Protein AF-Q42468-F1 (afdb_monomer)

Foldseek 3Di:
DVVVVVVVVVVVVVVVVPDPPPPPQPFAAPVVVHHDDPPLFWQALRRGGHNDCNRLPPNTRDSSVRPVPPDDDDDDDDDPPPPDDDDDDDDD

Nearest PDB structures (foldseek):
  1ulm-assembly1_A  TM=1.006E+00  e=4.037E-05  Phytolacca americana
  4mpi-assembly1_A  TM=1.002E+00  e=6.102E-05  Hevea brasiliensis subsp. brasiliensis
  1ulk-assembly1_B  TM=1.003E+00  e=2.107E-04  Phytolacca americana
  2cwg-assembly1_A  TM=8.950E-01  e=1.714E-04  Triticum aestivum
  9wga-assembly1_A-2  TM=9.902E-01  e=5.156E-04  Triticum aestivum

InterPro domains:
  IPR001002 Chitin-binding, type 1 [PF00187] (27-64)
  IPR001002 Chitin-binding, type 1 [PR00451] (35-43)
  IPR001002 Chitin-binding, type 1 [PR00451] (43-50)
  IPR001002 Chitin-binding, type 1 [PR00451] (50-57)
  IPR001002 Chitin-binding, type 1 [PS50941] (25-66)
  IPR001002 Chitin-binding, type 1 [SM00270] (27-64)
  IPR018371 Chitin-binding, type 1, conserved site [PS00026] (37-56)
  IPR036861 Endochitinase-like superfamily [G3DSA:3.30.60.10] (25-67)
  IPR036861 Endochitinase-like superfamily [SSF57016] (27-68)

Sequence (92 aa):
MKFCTMFLVVLALASLLLTPSTIMAQQCGSQARGRLCGNGLCCSQWGYCGSTAAYCGAGCQSQCKSTAASATDTTTTANQSTAKSDPAGGAN

Solvent-accessible surface area (backbone atoms only — not comparable to full-atom values): 5850 Å² total; per-residue (Å²): 114,70,67,57,56,49,54,54,50,52,55,55,52,55,57,66,75,66,59,78,81,75,74,78,68,60,54,6,25,79,84,37,82,60,33,74,40,70,83,50,23,4,12,13,67,87,15,40,58,34,84,49,64,85,12,32,36,88,62,34,65,41,48,43,76,50,66,88,80,76,76,86,82,84,86,91,78,90,80,78,73,87,72,81,80,78,81,90,88,83,93,131

Structure (mmCIF, N/CA/C/O backbone):
data_AF-Q42468-F1
#
_entry.id   AF-Q42468-F1
#
loop_
_atom_site.group_PDB
_atom_site.id
_atom_site.type_symbol
_atom_site.label_atom_id
_atom_site.label_alt_id
_atom_site.label_comp_id
_atom_site.label_asym_id
_atom_site.label_entity_id
_atom_site.label_seq_id
_atom_site.pdbx_PDB_ins_code
_atom_site.Cartn_x
_atom_site.Cartn_y
_atom_site.Cartn_z
_atom_site.occupancy
_atom_site.B_iso_or_equiv
_atom_site.auth_seq_id
_atom_site.auth_comp_id
_atom_site.auth_asym_id
_atom_site.auth_atom_id
_atom_site.pdbx_PDB_model_num
ATOM 1 N N . MET A 1 1 ? 35.747 27.854 -26.241 1.00 59.91 1 MET A N 1
ATOM 2 C CA . MET A 1 1 ? 36.069 27.056 -25.032 1.00 59.91 1 MET A CA 1
ATOM 3 C C . MET A 1 1 ? 35.070 27.287 -23.889 1.00 59.91 1 MET A C 1
ATOM 5 O O . MET A 1 1 ? 34.477 26.318 -23.446 1.00 59.91 1 MET A O 1
ATOM 9 N N . LYS A 1 2 ? 34.791 28.537 -23.477 1.00 62.34 2 LYS A N 1
ATOM 10 C CA . LYS A 1 2 ? 33.867 28.881 -22.364 1.00 62.34 2 LYS A CA 1
ATOM 11 C C . LYS A 1 2 ? 32.367 28.612 -22.608 1.00 62.34 2 LYS A C 1
ATOM 13 O O . LYS A 1 2 ? 31.630 28.289 -21.682 1.00 62.34 2 LYS A O 1
ATOM 18 N N . PHE A 1 3 ? 31.915 28.700 -23.860 1.00 64.38 3 PHE A N 1
ATOM 19 C CA . PHE A 1 3 ? 30.524 28.393 -24.227 1.00 64.38 3 PHE A CA 1
ATOM 20 C C . PHE A 1 3 ? 30.228 26.887 -24.225 1.00 64.38 3 PHE A C 1
ATOM 22 O O . PHE A 1 3 ? 29.128 26.476 -23.876 1.00 64.38 3 PHE A O 1
ATOM 29 N N . CYS A 1 4 ? 31.237 26.064 -24.529 1.00 70.25 4 CYS A N 1
ATOM 30 C CA . CYS A 1 4 ? 31.133 24.608 -24.449 1.00 70.25 4 CYS A CA 1
ATOM 31 C C . CYS A 1 4 ? 31.007 24.160 -22.986 1.00 70.25 4 CYS A C 1
ATOM 33 O O . CYS A 1 4 ? 30.121 23.386 -22.646 1.00 70.25 4 CYS A O 1
ATOM 35 N N . THR A 1 5 ? 31.810 24.743 -22.087 1.00 72.88 5 THR A N 1
ATOM 36 C CA . THR A 1 5 ? 31.698 24.481 -20.645 1.00 72.88 5 THR A CA 1
ATOM 37 C C . THR A 1 5 ? 30.358 24.938 -20.065 1.00 72.88 5 THR A C 1
ATOM 39 O O . THR A 1 5 ? 29.818 24.250 -19.212 1.00 72.88 5 THR A O 1
ATOM 42 N N . MET A 1 6 ? 29.773 26.040 -20.551 1.00 76.31 6 MET A N 1
ATOM 43 C CA . MET A 1 6 ? 28.426 26.464 -20.135 1.00 76.31 6 MET A CA 1
ATOM 44 C C . MET A 1 6 ? 27.339 25.474 -20.580 1.00 76.31 6 MET A C 1
ATOM 46 O O . MET A 1 6 ? 26.512 25.085 -19.762 1.00 76.31 6 MET A O 1
ATOM 50 N N . PHE A 1 7 ? 27.366 25.008 -21.833 1.00 78.12 7 PHE A N 1
ATOM 51 C CA . PHE A 1 7 ? 26.411 24.004 -22.324 1.00 78.12 7 PHE A CA 1
ATOM 52 C C . PHE A 1 7 ? 26.515 22.676 -21.563 1.00 78.12 7 PHE A C 1
ATOM 54 O O . PHE A 1 7 ? 25.495 22.094 -21.201 1.00 78.12 7 PHE A O 1
ATOM 61 N N . LEU A 1 8 ? 27.734 22.225 -21.256 1.00 79.38 8 LEU A N 1
ATOM 62 C CA . LEU A 1 8 ? 27.957 21.009 -20.469 1.00 79.38 8 LEU A CA 1
ATOM 63 C C . LEU A 1 8 ? 27.438 21.142 -19.027 1.00 79.38 8 LEU A C 1
ATOM 65 O O . LEU A 1 8 ? 26.858 20.197 -18.497 1.00 79.38 8 LEU A O 1
ATOM 69 N N . VAL A 1 9 ? 27.581 22.319 -18.410 1.00 82.50 9 VAL A N 1
ATOM 70 C CA . VAL A 1 9 ? 27.071 22.592 -17.054 1.00 82.50 9 VAL A CA 1
ATOM 71 C C . VAL A 1 9 ? 25.539 22.646 -17.025 1.00 82.50 9 VAL A C 1
ATOM 73 O O . VAL A 1 9 ? 24.930 22.097 -16.108 1.00 82.50 9 VAL A O 1
ATOM 76 N N . VAL A 1 10 ? 24.899 23.236 -18.040 1.00 81.88 10 VAL A N 1
ATOM 77 C CA . VAL A 1 10 ? 23.428 23.293 -18.145 1.00 81.88 10 VAL A CA 1
ATOM 78 C C . VAL A 1 10 ? 22.825 21.897 -18.347 1.00 81.88 10 VAL A C 1
ATOM 80 O O . VAL A 1 10 ? 21.836 21.564 -17.696 1.00 81.88 10 VAL A O 1
ATOM 83 N N . LEU A 1 11 ? 23.443 21.049 -19.178 1.00 79.00 11 LEU A N 1
ATOM 84 C CA . LEU A 1 11 ? 23.006 19.661 -19.388 1.00 79.00 11 LEU A CA 1
ATOM 85 C C . LEU A 1 11 ? 23.165 18.798 -18.122 1.00 79.00 11 LEU A C 1
ATOM 87 O O . LEU A 1 11 ? 22.291 17.9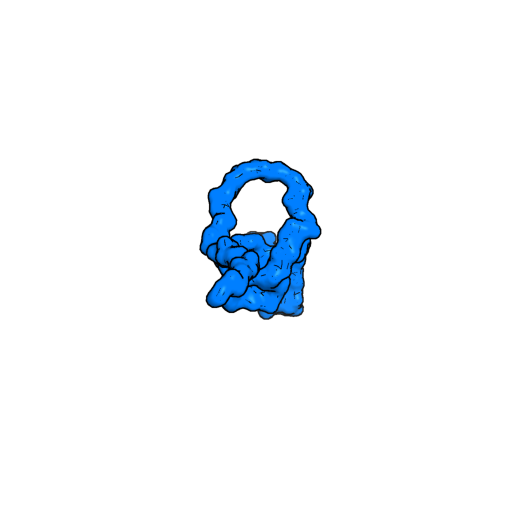86 -17.807 1.00 79.00 11 LEU A O 1
ATOM 91 N N . ALA A 1 12 ? 24.245 19.001 -17.362 1.00 76.25 12 ALA A N 1
ATOM 92 C CA . ALA A 1 12 ? 24.475 18.303 -16.098 1.00 76.25 12 ALA A CA 1
ATOM 93 C C . ALA A 1 12 ? 23.468 18.713 -15.007 1.00 76.25 12 ALA A C 1
ATOM 95 O O . ALA A 1 12 ? 22.938 17.854 -14.305 1.00 76.25 12 ALA A O 1
ATOM 96 N N . LEU A 1 13 ? 23.149 20.009 -14.896 1.00 74.75 13 LEU A N 1
ATOM 97 C CA . LEU A 1 13 ? 22.156 20.512 -13.941 1.00 74.75 13 LEU A CA 1
ATOM 98 C C . LEU A 1 13 ? 20.741 20.038 -14.289 1.00 74.75 13 LEU A C 1
ATOM 100 O O . LEU A 1 13 ? 20.037 19.552 -13.409 1.00 74.75 13 LEU A O 1
ATOM 104 N N . ALA A 1 14 ? 20.342 20.090 -15.564 1.00 72.19 14 ALA A N 1
ATOM 105 C CA . ALA A 1 14 ? 19.033 19.602 -16.005 1.00 72.19 14 ALA A CA 1
ATOM 106 C C . ALA A 1 14 ? 18.8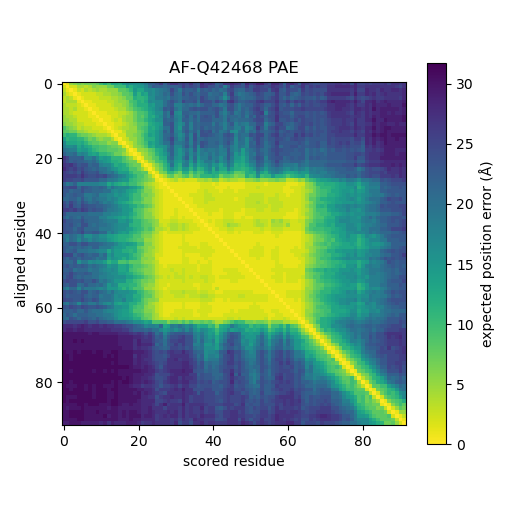19 18.112 -15.674 1.00 72.19 14 ALA A C 1
ATOM 108 O O . ALA A 1 14 ? 17.721 17.714 -15.295 1.00 72.19 14 ALA A O 1
ATOM 109 N N . SER A 1 15 ? 19.881 17.304 -15.730 1.00 70.62 15 SER A N 1
ATOM 110 C CA . SER A 1 15 ? 19.837 15.877 -15.385 1.00 70.62 15 SER A CA 1
ATOM 111 C C . SER A 1 15 ? 19.586 15.620 -13.890 1.00 70.62 15 SER A C 1
ATOM 113 O O . SER A 1 15 ? 19.003 14.599 -13.533 1.00 70.62 15 SER A O 1
ATOM 115 N N . LEU A 1 16 ? 19.982 16.547 -13.008 1.00 63.97 16 LEU A N 1
ATOM 116 C CA . LEU A 1 16 ? 19.790 16.425 -11.558 1.00 63.97 16 LEU A CA 1
ATOM 117 C C . LEU A 1 16 ? 18.343 16.737 -11.132 1.00 63.97 16 LEU A C 1
ATOM 119 O O . LEU A 1 16 ? 17.823 16.116 -10.206 1.00 63.97 16 LEU A O 1
ATOM 123 N N . LEU A 1 17 ? 17.673 17.649 -11.848 1.00 63.19 17 LEU A N 1
ATOM 124 C CA . LEU A 1 17 ? 16.279 18.047 -11.605 1.00 63.19 17 LEU A CA 1
ATOM 125 C C . LEU A 1 17 ? 15.235 17.032 -12.111 1.00 63.19 17 LEU A C 1
ATOM 127 O O . LEU A 1 17 ? 14.073 17.130 -11.728 1.00 63.19 17 LEU A O 1
ATOM 131 N N . LEU A 1 18 ? 15.624 16.061 -12.949 1.00 61.00 18 LEU A N 1
ATOM 132 C CA . LEU A 1 18 ? 14.723 15.026 -13.482 1.00 61.00 18 LEU A CA 1
ATOM 133 C C . LEU A 1 18 ? 14.681 13.739 -12.643 1.00 61.00 18 LEU A C 1
ATOM 135 O O . LEU A 1 18 ? 14.021 12.776 -13.037 1.00 61.00 18 LEU A O 1
ATOM 139 N N . THR A 1 19 ? 15.365 13.686 -11.498 1.00 58.81 19 THR A N 1
ATOM 140 C CA . THR A 1 19 ? 15.290 12.501 -10.636 1.00 58.81 19 THR A CA 1
ATOM 141 C C . THR A 1 19 ? 13.924 12.463 -9.938 1.00 58.81 19 THR A C 1
ATOM 143 O O . THR A 1 19 ? 13.581 13.397 -9.213 1.00 58.81 19 THR A O 1
ATOM 146 N N . PRO A 1 20 ? 13.093 11.426 -10.162 1.00 59.56 20 PRO A N 1
ATOM 147 C CA . PRO A 1 20 ? 11.818 11.324 -9.478 1.00 59.56 20 PRO A CA 1
ATOM 148 C C . PRO A 1 20 ? 12.094 11.110 -7.992 1.00 59.56 20 PRO A C 1
ATOM 150 O O . PRO A 1 20 ? 12.635 10.078 -7.593 1.00 59.56 20 PRO A O 1
ATOM 153 N N . SER A 1 21 ? 11.721 12.089 -7.171 1.00 59.47 21 SER A N 1
ATOM 154 C CA . SER A 1 21 ? 11.676 11.970 -5.718 1.00 59.47 21 SER A CA 1
ATOM 155 C C . SER A 1 21 ? 10.692 10.857 -5.364 1.00 59.47 21 SER A C 1
ATOM 157 O O . SER A 1 21 ? 9.490 11.092 -5.238 1.00 59.47 21 SER A O 1
ATOM 159 N N . THR A 1 22 ? 11.167 9.618 -5.256 1.00 55.53 22 THR A N 1
ATOM 160 C CA . THR A 1 22 ? 10.335 8.505 -4.805 1.00 55.53 22 THR A CA 1
ATOM 161 C C . THR A 1 22 ? 10.030 8.737 -3.333 1.00 55.53 22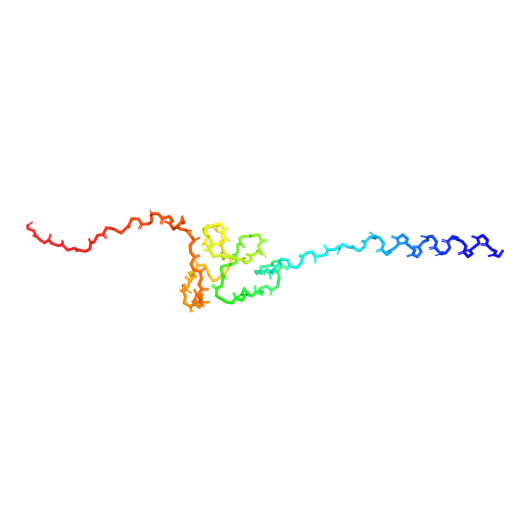 THR A C 1
ATOM 163 O O . THR A 1 22 ? 10.829 8.395 -2.460 1.00 55.53 22 THR A O 1
ATOM 166 N N . ILE A 1 23 ? 8.888 9.364 -3.054 1.00 59.19 23 ILE A N 1
ATOM 167 C CA . ILE A 1 23 ? 8.311 9.413 -1.714 1.00 59.19 23 ILE A CA 1
ATOM 168 C C . ILE A 1 23 ? 8.197 7.954 -1.264 1.00 59.19 23 ILE A C 1
ATOM 170 O O . ILE A 1 23 ? 7.462 7.175 -1.869 1.00 59.19 23 ILE A O 1
ATOM 174 N N . MET A 1 24 ? 8.983 7.571 -0.253 1.00 54.28 24 MET A N 1
ATOM 175 C CA . MET A 1 24 ? 9.090 6.211 0.291 1.00 54.28 24 MET A CA 1
ATOM 176 C C . MET A 1 24 ? 7.824 5.785 1.054 1.00 54.28 24 MET A C 1
ATOM 178 O O . MET A 1 24 ? 7.888 5.295 2.180 1.00 54.28 24 MET A O 1
ATOM 182 N N . ALA A 1 25 ? 6.648 5.939 0.451 1.00 61.19 25 ALA A N 1
ATOM 183 C CA . ALA A 1 25 ? 5.511 5.146 0.870 1.00 61.19 25 ALA A CA 1
ATOM 184 C C . ALA A 1 25 ? 5.924 3.679 0.693 1.00 61.19 25 ALA A C 1
ATOM 186 O O . ALA A 1 25 ? 6.408 3.292 -0.370 1.00 61.19 25 ALA A O 1
ATOM 187 N N . GLN A 1 26 ? 5.860 2.903 1.774 1.00 69.81 26 GLN A N 1
ATOM 188 C CA . GLN A 1 26 ? 6.397 1.547 1.826 1.00 69.81 26 GLN A CA 1
ATOM 189 C C . GLN A 1 26 ? 5.673 0.699 0.781 1.00 69.81 26 GLN A C 1
ATOM 191 O O . GLN A 1 26 ? 4.524 0.308 0.985 1.00 69.81 26 GLN A O 1
ATOM 196 N N . GLN A 1 27 ? 6.314 0.503 -0.373 1.00 89.75 27 GLN A N 1
ATOM 197 C CA . GLN A 1 27 ? 5.701 -0.228 -1.468 1.00 89.75 27 GLN A CA 1
ATOM 198 C C . GLN A 1 27 ? 5.681 -1.719 -1.129 1.00 89.75 27 GLN A C 1
ATOM 200 O O . GLN A 1 27 ? 6.648 -2.261 -0.584 1.00 89.75 27 GLN A O 1
ATOM 205 N N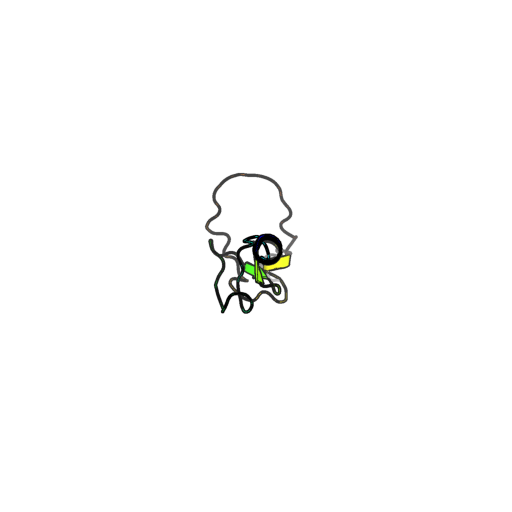 . CYS A 1 28 ? 4.586 -2.383 -1.470 1.00 95.00 28 CYS A N 1
ATOM 206 C CA . CYS A 1 28 ? 4.365 -3.803 -1.225 1.00 95.00 28 CYS A CA 1
ATOM 207 C C . CYS A 1 28 ? 3.739 -4.484 -2.447 1.00 95.00 28 CYS A C 1
ATOM 209 O O . CYS A 1 28 ? 3.371 -3.831 -3.423 1.00 95.00 28 CYS A O 1
ATOM 211 N N . GLY A 1 29 ? 3.620 -5.809 -2.397 1.00 95.12 29 GLY A N 1
ATOM 212 C CA . GLY A 1 29 ? 2.930 -6.577 -3.428 1.00 95.12 29 GLY A CA 1
ATOM 213 C C . GLY A 1 29 ? 3.663 -6.560 -4.769 1.00 95.12 29 GLY A C 1
ATOM 214 O O . GLY A 1 29 ? 4.886 -6.420 -4.831 1.00 95.12 29 GLY A O 1
ATOM 215 N N . SER A 1 30 ? 2.921 -6.734 -5.858 1.00 94.62 30 SER A N 1
ATOM 216 C CA . SER A 1 30 ? 3.453 -6.806 -7.226 1.00 94.62 30 SER A CA 1
ATOM 217 C C . SER A 1 30 ? 4.280 -5.575 -7.619 1.00 94.62 30 SER A C 1
ATOM 219 O O . SER A 1 30 ? 5.310 -5.718 -8.278 1.00 94.62 30 SER A O 1
ATOM 221 N N . GLN A 1 31 ? 3.909 -4.390 -7.126 1.00 91.62 31 GLN A N 1
ATOM 222 C CA . GLN A 1 31 ? 4.628 -3.132 -7.361 1.00 91.62 31 GLN A CA 1
ATOM 223 C C . GLN A 1 31 ? 6.016 -3.120 -6.704 1.00 91.62 31 GLN A C 1
ATOM 225 O O . GLN A 1 31 ? 6.912 -2.414 -7.158 1.00 91.62 31 GLN A O 1
ATOM 230 N N . ALA A 1 32 ? 6.218 -3.946 -5.674 1.00 92.56 32 ALA A N 1
ATOM 231 C CA . ALA A 1 32 ? 7.461 -4.053 -4.920 1.00 92.56 32 ALA A CA 1
ATOM 232 C C . ALA A 1 32 ? 8.068 -5.462 -4.964 1.00 92.56 32 ALA A C 1
ATOM 234 O O . ALA A 1 32 ? 8.668 -5.909 -3.984 1.00 92.56 32 ALA A O 1
ATOM 235 N N . ARG A 1 33 ? 7.921 -6.178 -6.090 1.00 93.31 33 ARG A N 1
ATOM 236 C CA . ARG A 1 33 ? 8.486 -7.530 -6.288 1.00 93.31 33 ARG A CA 1
ATOM 237 C C . ARG A 1 33 ? 8.037 -8.543 -5.222 1.00 93.31 33 ARG A C 1
ATOM 239 O O . ARG A 1 33 ? 8.819 -9.377 -4.778 1.00 93.31 33 ARG A O 1
ATOM 246 N N . GLY A 1 34 ? 6.785 -8.445 -4.786 1.00 92.50 34 GLY A N 1
ATOM 247 C CA . GLY A 1 34 ? 6.205 -9.314 -3.762 1.00 92.50 34 GLY A CA 1
ATOM 248 C C . GLY A 1 34 ? 6.615 -8.967 -2.329 1.00 92.50 34 GLY A C 1
ATOM 249 O O . GLY A 1 34 ? 6.379 -9.767 -1.427 1.00 92.50 34 GLY A O 1
ATOM 250 N N . ARG A 1 35 ? 7.224 -7.796 -2.089 1.00 93.56 35 ARG A N 1
ATOM 251 C CA . ARG A 1 35 ? 7.572 -7.341 -0.736 1.00 93.56 35 ARG A CA 1
ATOM 252 C C . ARG A 1 35 ? 6.325 -7.283 0.152 1.00 93.56 35 ARG A C 1
ATOM 254 O O . ARG A 1 35 ? 5.301 -6.723 -0.238 1.00 93.56 35 ARG A O 1
ATOM 261 N N . LEU A 1 36 ? 6.443 -7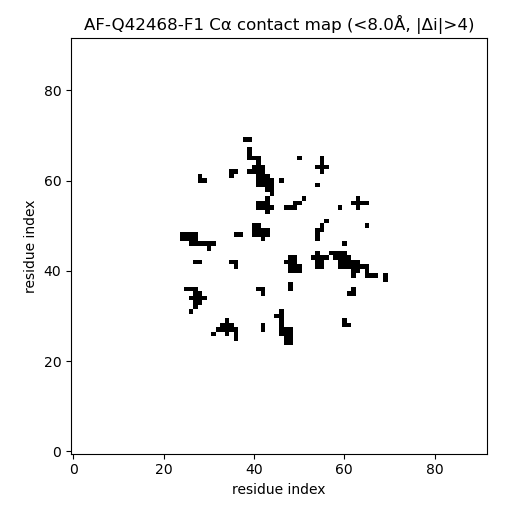.827 1.360 1.00 93.00 36 LEU A N 1
ATOM 262 C CA . LEU A 1 36 ? 5.422 -7.723 2.401 1.00 93.00 36 LEU A CA 1
ATOM 263 C C . LEU A 1 36 ? 5.557 -6.405 3.167 1.00 93.00 36 LEU A C 1
AT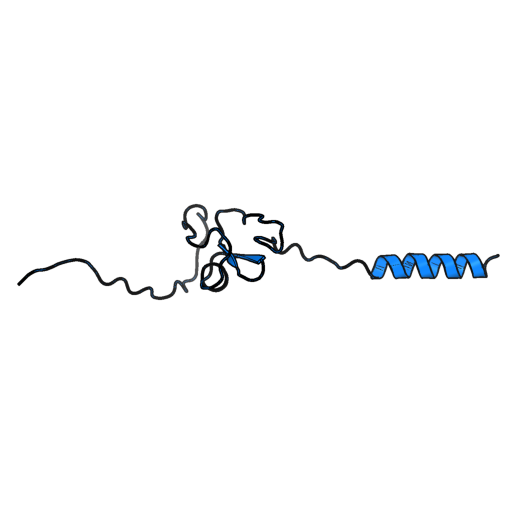OM 265 O O . LEU A 1 36 ? 6.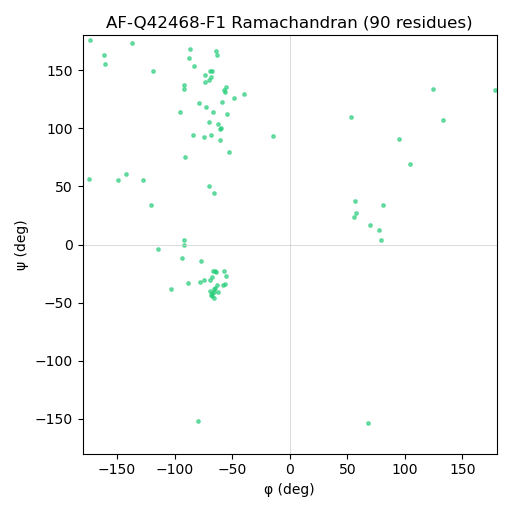648 -5.841 3.279 1.00 93.00 36 LEU A O 1
ATOM 269 N N . CYS A 1 37 ? 4.449 -5.940 3.731 1.00 92.44 37 CYS A N 1
ATOM 270 C CA . CYS A 1 37 ? 4.466 -4.796 4.630 1.00 92.44 37 CYS A CA 1
ATOM 271 C C . CYS A 1 37 ? 5.051 -5.165 5.994 1.00 92.44 37 CYS A C 1
ATOM 273 O O . CYS A 1 37 ? 4.819 -6.264 6.501 1.00 92.44 37 CYS A O 1
ATOM 275 N N . GLY A 1 38 ? 5.753 -4.219 6.619 1.00 87.69 38 GLY A N 1
ATOM 276 C CA . GLY A 1 38 ? 6.169 -4.350 8.014 1.00 87.69 38 GLY A CA 1
ATOM 277 C C . GLY A 1 38 ? 4.973 -4.412 8.970 1.00 87.69 38 GLY A C 1
ATOM 278 O O . GLY A 1 38 ? 3.853 -4.046 8.608 1.00 87.69 38 GLY A O 1
ATOM 279 N N . ASN A 1 39 ? 5.219 -4.868 10.200 1.00 86.31 39 ASN A N 1
ATOM 280 C CA . ASN A 1 39 ? 4.240 -4.898 11.298 1.00 86.31 39 ASN A CA 1
ATOM 281 C C . ASN A 1 39 ? 2.928 -5.647 10.987 1.00 86.31 39 ASN A C 1
ATOM 283 O O . ASN A 1 39 ? 1.899 -5.357 11.591 1.00 86.31 39 ASN A O 1
ATOM 287 N N . GLY A 1 40 ? 2.925 -6.585 10.032 1.00 88.25 40 GLY A N 1
ATOM 288 C CA . GLY A 1 40 ? 1.713 -7.335 9.679 1.00 88.25 40 GLY A CA 1
ATOM 289 C C . GLY A 1 40 ? 0.630 -6.507 8.971 1.00 88.25 40 GLY A C 1
ATOM 290 O O . GLY A 1 40 ? -0.533 -6.917 8.939 1.00 88.25 40 GLY A O 1
ATOM 291 N N . LEU A 1 41 ? 0.978 -5.332 8.430 1.00 92.56 41 LEU A N 1
ATOM 292 C CA . LEU A 1 41 ? 0.024 -4.454 7.745 1.00 92.56 41 LEU A CA 1
ATOM 293 C C . LEU A 1 41 ? -0.446 -5.055 6.413 1.00 92.56 41 LEU A C 1
ATOM 295 O O . LEU A 1 41 ? 0.310 -5.739 5.720 1.00 92.56 41 LEU A O 1
ATOM 299 N N . CYS A 1 42 ? -1.677 -4.755 6.013 1.00 95.12 42 CYS A N 1
ATOM 300 C CA . CYS A 1 42 ? -2.209 -5.168 4.721 1.00 95.12 42 CYS A CA 1
ATOM 301 C C . CYS A 1 42 ? -1.516 -4.436 3.575 1.00 95.12 42 CYS A C 1
ATOM 303 O O . CYS A 1 42 ? -1.228 -3.241 3.666 1.00 95.12 42 CYS A O 1
ATOM 305 N N . CYS A 1 43 ? -1.318 -5.147 2.468 1.00 96.06 43 CYS A N 1
ATOM 306 C CA . CYS A 1 43 ? -0.905 -4.556 1.206 1.00 96.06 43 CYS A CA 1
ATOM 307 C C . CYS A 1 43 ? -2.126 -4.286 0.326 1.00 96.06 43 CYS A C 1
ATOM 309 O O . CYS A 1 43 ? -2.768 -5.232 -0.129 1.00 96.06 43 CYS A O 1
ATOM 311 N N . SER A 1 44 ? -2.428 -3.015 0.060 1.00 95.19 44 SER A N 1
ATOM 312 C CA . SER A 1 44 ? -3.542 -2.619 -0.808 1.00 95.19 44 SER A CA 1
ATOM 313 C 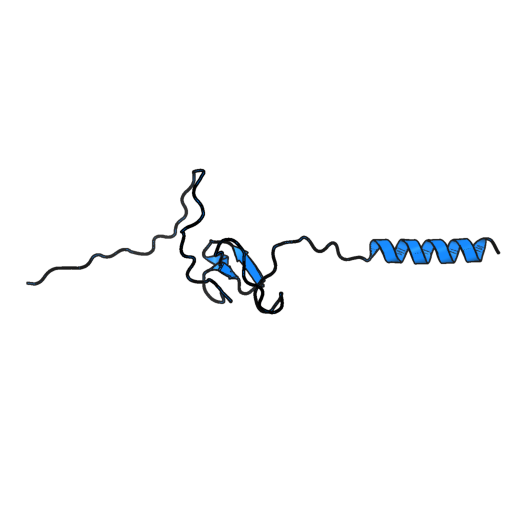C . SER A 1 44 ? -3.338 -3.080 -2.253 1.00 95.19 44 SER A C 1
ATOM 315 O O . SER A 1 44 ? -2.222 -3.398 -2.669 1.00 95.19 44 SER A O 1
ATOM 317 N N . GLN A 1 45 ? -4.395 -3.027 -3.068 1.00 95.69 45 GLN A N 1
ATOM 318 C CA . GLN A 1 45 ? -4.307 -3.299 -4.512 1.00 95.69 45 GLN A CA 1
ATOM 319 C C . GLN A 1 45 ? -3.303 -2.396 -5.251 1.00 95.69 45 GLN A C 1
ATOM 321 O O . GLN A 1 45 ? -2.799 -2.754 -6.312 1.00 95.69 45 GLN A O 1
ATOM 326 N N . TRP A 1 46 ? -3.006 -1.226 -4.680 1.00 94.31 46 TRP A N 1
ATOM 327 C CA . TRP A 1 46 ? -2.118 -0.215 -5.254 1.00 94.31 46 TRP A CA 1
ATOM 328 C C . TRP A 1 46 ? -0.662 -0.365 -4.801 1.00 94.31 46 TRP A C 1
ATOM 330 O O . TRP A 1 46 ? 0.187 0.419 -5.216 1.00 94.31 46 TRP A O 1
ATOM 340 N N . GLY A 1 47 ? -0.372 -1.356 -3.955 1.00 94.75 47 GLY A N 1
ATOM 341 C CA . GLY A 1 47 ? 0.978 -1.622 -3.473 1.00 94.75 47 GLY A CA 1
ATOM 342 C C . GLY A 1 47 ? 1.399 -0.715 -2.326 1.00 94.75 47 GLY A C 1
ATOM 343 O O . GLY A 1 47 ? 2.574 -0.379 -2.233 1.00 94.75 47 GLY A O 1
ATOM 344 N N . TYR A 1 48 ? 0.465 -0.325 -1.455 1.00 93.25 48 TYR A N 1
ATOM 345 C CA . TYR A 1 48 ? 0.760 0.453 -0.249 1.00 93.25 48 TYR A CA 1
ATOM 346 C C . TYR A 1 48 ? 0.379 -0.300 1.020 1.00 93.25 48 TYR A C 1
ATOM 348 O O . TYR A 1 48 ? -0.582 -1.068 1.027 1.00 93.25 48 TYR A O 1
ATOM 356 N N . CYS A 1 49 ? 1.113 -0.036 2.097 1.00 93.94 49 CYS A N 1
ATOM 357 C CA . CYS A 1 49 ? 0.903 -0.654 3.400 1.00 93.94 49 CYS A CA 1
ATOM 358 C C . CYS A 1 49 ? -0.043 0.153 4.293 1.00 93.94 49 CYS A C 1
ATOM 360 O O . CYS A 1 49 ? 0.135 1.359 4.452 1.00 93.94 49 CYS A O 1
ATOM 362 N N . GLY A 1 50 ? -1.000 -0.520 4.932 1.00 91.25 50 GLY A N 1
ATOM 363 C CA . GLY A 1 50 ? -1.900 0.092 5.910 1.00 91.25 50 GLY A CA 1
ATOM 364 C C . GLY A 1 50 ? -2.805 -0.923 6.606 1.00 91.25 50 GLY A C 1
ATOM 365 O O . GLY A 1 50 ? -2.780 -2.108 6.293 1.00 91.25 50 GLY A O 1
ATOM 366 N N . SER A 1 51 ? -3.596 -0.463 7.575 1.00 90.62 51 SER A N 1
ATOM 367 C CA . SER A 1 51 ? -4.458 -1.312 8.419 1.00 90.62 51 SER A CA 1
ATOM 368 C C . SER A 1 51 ? -5.959 -1.075 8.225 1.00 90.62 51 SER A C 1
ATOM 370 O O . SER A 1 51 ? -6.773 -1.758 8.840 1.00 90.62 51 SER A O 1
ATOM 372 N N . THR A 1 52 ? -6.357 -0.104 7.396 1.00 89.06 52 THR A N 1
ATOM 373 C CA . THR A 1 52 ? -7.778 0.203 7.167 1.00 89.06 52 THR A CA 1
ATOM 374 C C . THR A 1 52 ? -8.372 -0.667 6.059 1.00 89.06 52 THR A C 1
ATOM 376 O O . THR A 1 52 ? -7.653 -1.306 5.287 1.00 89.06 52 THR A O 1
ATOM 379 N N . ALA A 1 53 ? -9.700 -0.651 5.919 1.00 87.56 53 ALA A N 1
ATOM 380 C CA . ALA A 1 53 ? -10.408 -1.387 4.870 1.00 87.56 53 ALA A CA 1
ATOM 381 C C . ALA A 1 53 ? -9.930 -1.048 3.443 1.00 87.56 53 ALA A C 1
ATOM 383 O O . ALA A 1 53 ? -9.986 -1.905 2.569 1.00 87.56 53 ALA A O 1
ATOM 384 N N . ALA A 1 54 ? -9.396 0.156 3.206 1.00 88.94 54 ALA A N 1
ATOM 385 C CA . ALA A 1 54 ? -8.813 0.527 1.912 1.00 88.94 54 ALA A CA 1
ATOM 386 C C . ALA A 1 54 ? -7.552 -0.291 1.554 1.00 88.94 54 ALA A C 1
ATOM 388 O O . ALA A 1 54 ? -7.203 -0.414 0.382 1.00 88.94 54 ALA A O 1
ATOM 389 N N . TYR A 1 55 ? -6.872 -0.853 2.559 1.00 94.00 55 TYR A N 1
ATOM 390 C CA . TYR A 1 55 ? -5.671 -1.673 2.398 1.00 94.00 55 TYR A CA 1
ATOM 391 C C . TYR A 1 55 ? -5.967 -3.163 2.550 1.00 94.00 55 TYR A C 1
ATOM 393 O O . TYR A 1 55 ? -5.406 -3.972 1.820 1.00 94.00 55 TYR A O 1
ATOM 401 N N . CYS A 1 56 ? -6.851 -3.517 3.485 1.00 94.44 56 CYS A N 1
ATOM 402 C CA . CYS A 1 56 ? -7.188 -4.900 3.828 1.00 94.44 56 CYS A CA 1
ATOM 403 C C . CYS A 1 56 ? -8.400 -5.465 3.078 1.00 94.44 56 CYS A C 1
ATOM 405 O O . CYS A 1 56 ? -8.673 -6.659 3.174 1.00 94.44 56 CYS A O 1
ATOM 407 N N . GLY A 1 57 ? -9.161 -4.611 2.391 1.00 89.69 57 GLY A N 1
ATOM 408 C CA . GLY A 1 57 ? -10.403 -4.974 1.718 1.00 89.69 57 GLY A CA 1
ATOM 409 C C . GLY A 1 57 ? -10.195 -5.665 0.371 1.00 89.69 57 GLY A C 1
ATOM 410 O O . GLY A 1 57 ? -9.198 -6.349 0.128 1.00 89.69 57 GLY A O 1
ATOM 411 N N . ALA A 1 58 ? -11.172 -5.492 -0.521 1.00 92.75 58 ALA A N 1
ATOM 412 C CA . ALA A 1 58 ? -11.127 -6.067 -1.860 1.00 92.75 58 ALA A CA 1
ATOM 413 C C . ALA A 1 58 ? -9.853 -5.639 -2.607 1.00 92.75 58 ALA A C 1
ATOM 415 O O . ALA A 1 58 ? -9.453 -4.479 -2.566 1.00 92.75 58 ALA A O 1
ATOM 416 N N . GLY A 1 59 ? -9.206 -6.593 -3.278 1.00 93.88 59 GLY A N 1
ATOM 417 C CA . GLY A 1 59 ? -7.963 -6.343 -4.009 1.00 93.88 59 GLY A CA 1
ATOM 418 C C . GLY A 1 59 ? -6.702 -6.277 -3.139 1.00 93.88 59 GLY A C 1
ATOM 419 O O . GLY A 1 59 ? -5.623 -6.031 -3.674 1.00 93.88 59 GLY A O 1
ATOM 420 N N . CYS A 1 60 ? -6.794 -6.522 -1.829 1.00 96.12 60 CYS A N 1
ATOM 421 C CA . CYS A 1 60 ? -5.606 -6.684 -0.998 1.00 96.12 60 CYS A CA 1
ATOM 422 C C . CYS A 1 60 ? -4.688 -7.800 -1.539 1.00 96.12 60 CYS A C 1
ATOM 424 O O . CYS A 1 60 ? -5.134 -8.911 -1.830 1.00 96.12 60 CYS A O 1
ATOM 426 N N . GLN A 1 61 ? -3.394 -7.497 -1.663 1.00 95.75 61 GLN A N 1
ATOM 427 C CA . GLN A 1 61 ? -2.390 -8.383 -2.258 1.00 95.75 61 GLN A CA 1
ATOM 428 C C . GLN A 1 61 ? -1.750 -9.332 -1.235 1.00 95.75 61 GLN A C 1
ATOM 430 O O . GLN A 1 61 ? -1.382 -10.453 -1.578 1.00 95.75 61 GLN A O 1
ATOM 435 N N . SER A 1 62 ? -1.581 -8.900 0.020 1.00 93.88 62 SER A N 1
ATOM 436 C CA . SER A 1 62 ? -0.927 -9.696 1.070 1.00 93.88 62 SER A CA 1
ATOM 437 C C . SER A 1 62 ? -1.283 -9.201 2.470 1.00 93.88 62 SER A C 1
ATOM 439 O O . SER A 1 62 ? -1.554 -8.016 2.645 1.00 93.88 62 SER A O 1
ATOM 441 N N . GLN A 1 63 ? -1.204 -10.080 3.476 1.00 93.25 63 GLN A N 1
ATOM 442 C CA . GLN A 1 63 ? -1.483 -9.762 4.891 1.00 93.25 63 GLN A CA 1
ATOM 443 C C . GLN A 1 63 ? -2.897 -9.192 5.138 1.00 93.25 63 GLN A C 1
ATOM 445 O O . GLN A 1 63 ? -3.126 -8.484 6.106 1.00 93.25 63 GLN A O 1
ATOM 450 N N . CYS A 1 64 ? -3.862 -9.541 4.278 1.00 92.12 64 CYS A N 1
ATOM 451 C CA . CYS A 1 64 ? -5.233 -9.001 4.263 1.00 92.12 64 CYS A CA 1
ATOM 452 C C . CYS A 1 64 ? -6.052 -9.329 5.514 1.00 92.12 64 CYS A C 1
ATOM 454 O O . CYS A 1 64 ? -6.995 -8.630 5.868 1.00 92.12 64 CYS A O 1
ATOM 456 N N . LYS A 1 65 ? -5.668 -10.405 6.199 1.00 81.44 65 LYS A N 1
ATOM 457 C CA . LYS A 1 65 ? -6.100 -10.708 7.557 1.00 81.44 65 LYS A CA 1
ATOM 458 C C . LYS A 1 65 ? -5.073 -10.067 8.482 1.00 81.44 65 LYS A C 1
ATOM 460 O O . LYS A 1 65 ? -4.206 -10.777 8.982 1.00 81.44 65 LYS A O 1
ATOM 465 N N . SER A 1 66 ? -5.100 -8.742 8.645 1.00 62.09 66 SER A N 1
ATOM 466 C CA . SER A 1 66 ? -4.244 -8.098 9.643 1.00 62.09 66 SER A CA 1
ATOM 467 C C . SER A 1 66 ? -4.615 -8.664 11.008 1.00 62.09 66 SER A C 1
ATOM 469 O O . SER A 1 66 ? -5.617 -8.280 11.607 1.00 62.09 66 SER A O 1
ATOM 471 N N . THR A 1 67 ? -3.825 -9.612 11.503 1.00 53.06 67 THR A N 1
ATOM 472 C CA . THR A 1 67 ? -3.812 -9.951 12.919 1.00 53.06 67 THR A CA 1
ATOM 473 C C . THR A 1 67 ? -3.361 -8.688 13.629 1.00 53.06 67 THR A C 1
ATOM 475 O O . THR A 1 67 ? -2.191 -8.322 13.559 1.00 53.06 67 THR A O 1
ATOM 478 N N . ALA A 1 68 ? -4.316 -7.990 14.239 1.00 53.25 68 ALA A N 1
ATOM 479 C CA . ALA A 1 68 ? -4.165 -6.741 14.978 1.00 53.25 68 ALA A CA 1
ATOM 480 C C . ALA A 1 68 ? -3.321 -6.903 16.264 1.00 53.25 68 ALA A C 1
ATOM 482 O O . ALA A 1 68 ? -3.694 -6.429 17.329 1.00 53.25 68 ALA A O 1
ATOM 483 N N . ALA A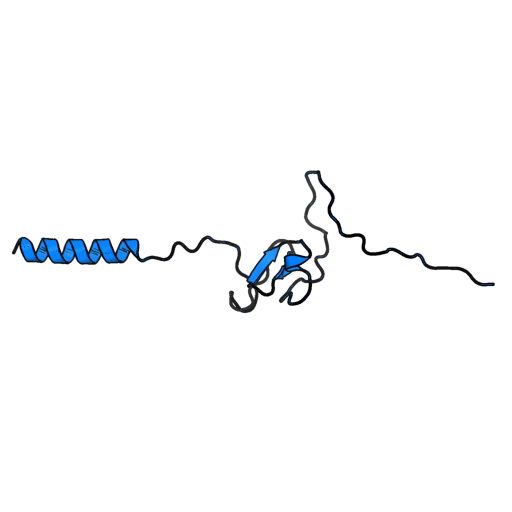 1 69 ? -2.199 -7.613 16.186 1.00 48.25 69 ALA A N 1
ATOM 484 C CA . ALA A 1 69 ? -1.388 -8.042 17.313 1.00 48.25 69 ALA A CA 1
ATOM 485 C C . ALA A 1 69 ? 0.073 -7.618 17.117 1.00 48.25 69 ALA A C 1
ATOM 487 O O . ALA A 1 69 ? 0.965 -8.456 17.097 1.00 48.25 69 ALA A O 1
ATOM 488 N N . SER A 1 70 ? 0.313 -6.321 16.911 1.00 48.22 70 SER A N 1
ATOM 489 C CA . SER A 1 70 ? 1.551 -5.624 17.321 1.00 48.22 70 SER A CA 1
ATOM 490 C C . SER A 1 70 ? 1.424 -4.121 17.061 1.00 48.22 70 SER A C 1
ATOM 492 O O . SER A 1 70 ? 2.209 -3.516 16.339 1.00 48.22 70 SER A O 1
ATOM 494 N N . ALA A 1 71 ? 0.386 -3.518 17.634 1.00 54.00 71 ALA A N 1
ATOM 495 C CA . ALA A 1 71 ? 0.307 -2.075 17.830 1.00 54.00 71 ALA A CA 1
ATOM 496 C C . ALA A 1 71 ? -0.361 -1.801 19.186 1.00 54.00 71 ALA A C 1
ATOM 498 O O . ALA A 1 71 ? -1.438 -1.224 19.272 1.00 54.00 71 ALA A O 1
ATOM 499 N N . THR A 1 72 ? 0.277 -2.286 20.248 1.00 43.62 72 THR A N 1
ATOM 500 C CA . THR A 1 72 ? 0.290 -1.581 21.537 1.00 43.62 72 THR A CA 1
ATOM 501 C C . THR A 1 72 ? 1.351 -0.487 21.342 1.00 43.62 72 THR A C 1
ATOM 503 O O . THR A 1 72 ? 2.457 -0.817 20.929 1.00 43.62 72 THR A O 1
ATOM 506 N N . ASP A 1 73 ? 1.127 0.817 21.474 1.00 52.66 73 ASP A N 1
ATOM 507 C CA . ASP A 1 73 ? 0.225 1.560 22.348 1.00 52.66 73 ASP A CA 1
ATOM 508 C C . ASP A 1 73 ? 0.020 2.993 21.793 1.00 52.66 73 ASP A C 1
ATOM 510 O O . ASP A 1 73 ? 0.858 3.496 21.041 1.00 52.66 73 ASP A O 1
ATOM 514 N N . THR A 1 74 ? -1.024 3.675 22.270 1.00 45.50 74 THR A N 1
ATOM 515 C CA . THR A 1 74 ? -1.462 5.073 22.042 1.00 45.50 74 THR A CA 1
ATOM 516 C C . THR A 1 74 ? -2.675 5.267 21.114 1.00 45.50 74 THR A C 1
ATOM 518 O O . THR A 1 74 ? -2.599 5.802 20.014 1.00 45.50 74 THR A O 1
ATOM 521 N N . THR A 1 75 ? -3.832 4.838 21.626 1.00 50.38 75 THR A N 1
ATOM 522 C CA . THR A 1 75 ? -4.951 5.726 22.009 1.00 50.38 75 THR A CA 1
ATOM 523 C C . THR A 1 75 ? -5.505 6.731 20.975 1.00 50.38 75 THR A C 1
ATOM 525 O O . THR A 1 75 ? -4.955 7.805 20.750 1.00 50.38 75 THR A O 1
ATOM 528 N N . THR A 1 76 ? -6.733 6.404 20.531 1.00 46.34 76 THR A N 1
ATOM 529 C CA . THR A 1 76 ? -7.871 7.306 20.220 1.00 46.34 76 THR A CA 1
ATOM 530 C C . THR A 1 76 ? -8.061 7.768 18.771 1.00 46.34 76 THR A C 1
ATOM 532 O O . THR A 1 76 ? -7.687 8.866 18.380 1.00 46.34 76 THR A O 1
ATOM 535 N N . THR A 1 77 ? -8.842 7.014 17.991 1.00 41.19 77 THR A N 1
ATOM 536 C CA . THR A 1 77 ? -10.308 7.219 17.879 1.00 41.19 77 THR A CA 1
ATOM 537 C C . THR A 1 77 ? -10.892 6.218 16.886 1.00 41.19 77 THR A C 1
ATOM 539 O O . THR A 1 77 ? -10.375 6.010 15.792 1.00 41.19 77 THR A O 1
ATOM 542 N N . ALA A 1 78 ? -11.987 5.594 17.303 1.00 54.41 78 ALA A N 1
ATOM 543 C CA . ALA A 1 78 ? -12.786 4.651 16.548 1.00 54.41 78 ALA A CA 1
ATOM 544 C C . ALA A 1 78 ? -13.140 5.133 15.129 1.00 54.41 78 ALA A C 1
ATOM 546 O O . ALA A 1 78 ? -13.788 6.158 14.954 1.00 54.41 78 ALA A O 1
ATOM 547 N N . ASN A 1 79 ? -12.823 4.308 14.133 1.00 49.97 79 ASN A N 1
ATOM 548 C CA . ASN A 1 79 ? -13.786 3.981 13.083 1.00 49.97 79 ASN A CA 1
ATOM 549 C C . ASN A 1 79 ? -13.519 2.556 12.581 1.00 49.97 79 ASN A C 1
ATOM 551 O O . ASN A 1 79 ? -13.225 2.304 11.413 1.00 49.97 79 ASN A O 1
ATOM 555 N N . GLN A 1 80 ? -13.539 1.617 13.532 1.00 49.56 80 GLN A N 1
ATOM 556 C CA . GLN A 1 80 ? -13.733 0.207 13.230 1.00 49.56 80 GLN A CA 1
ATOM 557 C C . GLN A 1 80 ? -15.183 0.079 12.780 1.00 49.56 80 GLN A C 1
ATOM 559 O O . GLN A 1 80 ? -16.116 0.211 13.571 1.00 49.56 80 GLN A O 1
ATOM 564 N N . SER A 1 81 ? -15.324 -0.091 11.471 1.00 49.44 81 SER A N 1
ATOM 565 C CA . SER A 1 81 ? -16.544 -0.495 10.802 1.00 49.44 81 SER A CA 1
ATOM 566 C C . SER A 1 81 ? -17.259 -1.561 11.629 1.00 49.44 81 SER A C 1
ATOM 568 O O . SER A 1 81 ? -16.661 -2.554 12.044 1.00 49.44 81 SER A O 1
ATOM 570 N N . THR A 1 82 ? -18.542 -1.320 11.864 1.00 41.44 82 THR A N 1
ATOM 571 C CA . THR A 1 82 ? -19.554 -2.262 12.325 1.00 41.44 82 THR A CA 1
ATOM 572 C C . THR A 1 82 ? -19.565 -3.497 11.418 1.00 41.44 82 THR A C 1
ATOM 574 O O . THR A 1 82 ? -20.422 -3.670 10.556 1.00 41.44 82 THR A O 1
ATOM 577 N N . ALA A 1 83 ? -18.617 -4.406 11.633 1.00 45.41 83 ALA A N 1
ATOM 578 C CA . ALA A 1 83 ? -18.810 -5.809 11.339 1.00 45.41 83 ALA A CA 1
ATOM 579 C C . ALA A 1 83 ? -19.725 -6.343 12.437 1.00 45.41 83 ALA A C 1
ATOM 581 O O . ALA A 1 83 ? -19.290 -6.683 13.532 1.00 45.41 83 ALA A O 1
ATOM 582 N N . LYS A 1 84 ? -21.018 -6.306 12.122 1.00 43.00 84 LYS A N 1
ATOM 583 C CA . LYS A 1 84 ? -22.076 -7.175 12.627 1.00 43.00 84 LYS A CA 1
ATOM 584 C C . LYS A 1 84 ? -21.524 -8.428 13.323 1.00 43.00 84 LYS A C 1
ATOM 586 O O . LYS A 1 84 ? -21.253 -9.445 12.692 1.00 43.00 84 LYS A O 1
ATOM 591 N N . SER A 1 85 ? -21.364 -8.326 14.633 1.00 42.62 85 SER A N 1
ATOM 592 C CA . SER A 1 85 ? -21.300 -9.452 15.546 1.00 42.62 85 SER A CA 1
ATOM 593 C C . SER A 1 85 ? -22.741 -9.830 15.868 1.00 42.62 85 SER A C 1
ATOM 595 O O . SER A 1 85 ? -23.334 -9.222 16.756 1.00 42.62 85 SER A O 1
ATOM 597 N N . ASP A 1 86 ? -23.312 -10.788 15.137 1.00 47.22 86 ASP A N 1
ATOM 598 C CA . ASP A 1 86 ? -24.466 -11.517 15.667 1.00 47.22 86 ASP A CA 1
ATOM 599 C C . ASP A 1 86 ? -23.966 -12.777 16.399 1.00 47.22 86 ASP A C 1
ATOM 601 O O . ASP A 1 86 ? -23.041 -13.432 15.903 1.00 47.22 86 ASP A O 1
ATOM 605 N N . PRO A 1 87 ? -24.515 -13.110 17.586 1.00 60.22 87 PRO A N 1
ATOM 606 C CA . PRO A 1 87 ? -23.973 -14.131 18.475 1.00 60.22 87 PRO A CA 1
ATOM 607 C C . PRO A 1 87 ? -24.490 -15.536 18.152 1.00 60.22 87 PRO A C 1
ATOM 609 O O . PRO A 1 87 ? -25.543 -15.731 17.547 1.00 60.22 87 PRO A O 1
ATOM 612 N N . ALA A 1 88 ? -23.757 -16.532 18.639 1.00 46.09 88 ALA A N 1
ATOM 613 C CA . ALA A 1 88 ? -24.199 -17.916 18.702 1.00 46.09 88 ALA A CA 1
ATOM 614 C C . ALA A 1 88 ? -25.321 -18.130 19.746 1.00 46.09 88 ALA A C 1
ATOM 616 O O . ALA A 1 88 ? -25.212 -17.626 20.863 1.00 46.09 88 ALA A O 1
ATOM 617 N N . GLY A 1 89 ? -26.303 -18.988 19.423 1.00 38.81 89 GLY A N 1
ATOM 618 C CA . GLY A 1 89 ? -26.978 -19.870 20.393 1.00 38.81 89 GLY A CA 1
ATOM 619 C C . GLY A 1 89 ? -28.511 -19.791 20.500 1.00 38.81 89 GLY A C 1
ATOM 620 O O . GLY A 1 89 ? -29.067 -18.714 20.680 1.00 38.81 89 GLY A O 1
ATOM 621 N N . GLY A 1 90 ? -29.169 -20.963 20.519 1.00 35.47 90 GLY A N 1
ATOM 622 C CA . GLY A 1 90 ? -30.418 -21.173 21.272 1.00 35.47 90 GLY A CA 1
ATOM 623 C C . GLY A 1 90 ? -31.565 -21.868 20.533 1.00 35.47 90 GLY A C 1
ATOM 624 O O . GLY A 1 90 ? -32.217 -21.262 19.695 1.00 35.47 90 GLY A O 1
ATOM 625 N N . ALA A 1 91 ? -31.827 -23.124 20.899 1.00 41.16 91 ALA A N 1
ATOM 626 C CA . ALA A 1 91 ? -32.983 -23.927 20.503 1.00 41.16 91 ALA A CA 1
ATOM 627 C C . ALA A 1 91 ? -34.314 -23.405 21.082 1.00 41.16 91 ALA A C 1
ATOM 629 O O . ALA A 1 91 ? -34.319 -22.897 22.201 1.00 41.16 91 ALA A O 1
ATOM 630 N N . ASN A 1 92 ? -35.411 -23.616 20.343 1.00 48.81 92 ASN A N 1
ATOM 631 C CA . ASN A 1 92 ? -36.724 -24.095 20.804 1.00 48.81 92 ASN A CA 1
ATOM 632 C C . ASN A 1 92 ? -37.457 -24.734 19.620 1.00 48.81 92 ASN A C 1
ATOM 634 O O . ASN A 1 92 ? -37.374 -24.149 18.516 1.00 48.81 92 ASN A O 1
#

Mean predicted aligned error: 16.02 Å

pLDDT: mean 72.39, std 19.65, range [35.47, 96.12]

Organism: Ipomoea nil (NCBI:txid35883)

Radius of gyration: 23.85 Å; Cα contacts (8 Å, |Δi|>4): 105; chains: 1; bounding box: 73×53×47 Å

Secondary structure (DSSP, 8-state):
-HHHHHHHHHHHHHHHHTS-------B-BGGGTTBPPGGG-EE-TTSBEESSHHHHSTT--B--S----S---------------PPP----